Protein AF-A0A2R6WXM0-F1 (afdb_monomer_lite)

Foldseek 3Di:
DPPPPDDDQCAQVDADPVRHGDDDVSVVVVVVVVVCVCPPPVPPDPDPDDPDPDDDPDPPPDVPPPVVVVVVVVVVVVVVVVPD

InterPro domains:
  IPR036854 Photosystem II protein D1/D2 superfamily [SSF81483] (1-51)
  IPR055266 Photosystem II protein D1/D2 [PTHR33149] (1-54)

Structure (mmCIF, N/CA/C/O backbone):
data_AF-A0A2R6WXM0-F1
#
_entry.id   AF-A0A2R6WXM0-F1
#
loop_
_atom_site.group_PDB
_atom_site.id
_atom_site.type_symbol
_atom_site.label_atom_id
_atom_site.label_alt_id
_atom_site.label_comp_id
_atom_site.label_asym_id
_atom_site.label_entity_id
_atom_site.label_seq_id
_atom_site.pdbx_PD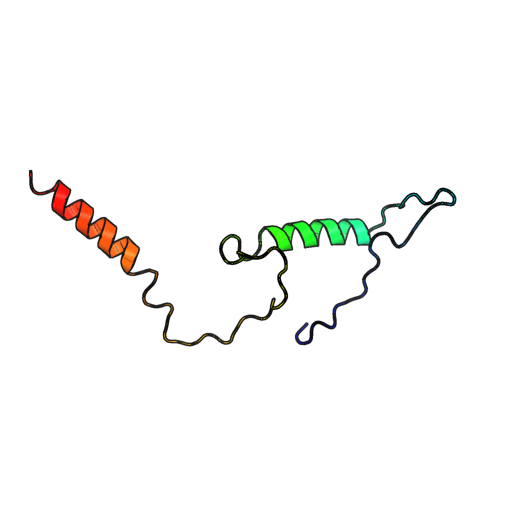B_ins_code
_atom_site.Cartn_x
_atom_site.Cartn_y
_atom_site.Cartn_z
_atom_site.occupancy
_atom_site.B_iso_or_equiv
_atom_site.auth_seq_id
_atom_site.auth_comp_id
_atom_site.auth_asym_id
_atom_site.auth_atom_id
_atom_site.pdbx_PDB_model_num
ATOM 1 N N . MET A 1 1 ? 5.122 -13.765 -6.507 1.00 76.44 1 MET A N 1
ATOM 2 C CA . MET A 1 1 ? 4.155 -14.889 -6.580 1.00 76.44 1 MET A CA 1
ATOM 3 C C . MET A 1 1 ? 3.714 -15.017 -8.031 1.00 76.44 1 MET A C 1
ATOM 5 O O . MET A 1 1 ? 3.532 -13.988 -8.657 1.00 76.44 1 MET A O 1
ATOM 9 N N . ALA A 1 2 ? 3.616 -16.226 -8.594 1.00 74.88 2 ALA A N 1
ATOM 10 C CA . ALA A 1 2 ? 3.537 -16.405 -10.055 1.00 74.88 2 ALA A CA 1
ATOM 11 C C . ALA A 1 2 ? 2.134 -16.226 -10.672 1.00 74.88 2 ALA A C 1
ATOM 13 O O . ALA A 1 2 ? 2.023 -15.962 -11.861 1.00 74.88 2 ALA A O 1
ATOM 14 N N . PHE A 1 3 ? 1.064 -16.359 -9.881 1.00 90.75 3 PHE A N 1
ATOM 15 C CA . PHE A 1 3 ? -0.322 -16.382 -10.381 1.00 90.75 3 PHE A CA 1
ATOM 16 C C . PHE A 1 3 ? -1.176 -15.226 -9.849 1.00 90.75 3 PHE A C 1
ATOM 18 O O . PHE A 1 3 ? -2.374 -15.392 -9.648 1.00 90.75 3 PHE A O 1
ATOM 25 N N . ASN A 1 4 ? -0.555 -14.084 -9.537 1.00 84.56 4 ASN A N 1
ATOM 26 C CA . ASN A 1 4 ? -1.217 -12.930 -8.909 1.00 84.56 4 ASN A CA 1
ATOM 27 C C . ASN A 1 4 ? -2.015 -13.272 -7.624 1.00 84.56 4 ASN A C 1
ATOM 29 O O . ASN A 1 4 ? -2.924 -12.558 -7.209 1.00 84.56 4 ASN A O 1
ATOM 33 N N . LEU A 1 5 ? -1.670 -14.388 -6.979 1.00 91.06 5 LEU A N 1
ATOM 34 C CA . LEU A 1 5 ? -2.130 -14.744 -5.645 1.00 91.06 5 LEU A CA 1
ATOM 35 C C . LEU A 1 5 ? -1.132 -14.153 -4.669 1.00 91.06 5 LEU A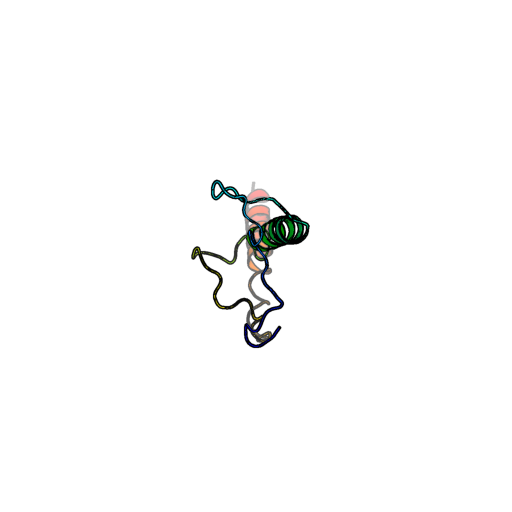 C 1
ATOM 37 O O . LEU A 1 5 ? -0.075 -14.740 -4.439 1.00 91.06 5 LEU A O 1
ATOM 41 N N . ASN A 1 6 ? -1.450 -12.955 -4.191 1.00 91.19 6 ASN A N 1
ATOM 42 C CA . ASN A 1 6 ? -0.563 -12.176 -3.345 1.00 91.19 6 ASN A CA 1
ATOM 43 C C . ASN A 1 6 ? -0.774 -12.473 -1.851 1.00 91.19 6 ASN A C 1
ATOM 45 O O . ASN A 1 6 ? -1.702 -13.186 -1.467 1.00 91.19 6 ASN A O 1
ATOM 49 N N . GLY A 1 7 ? 0.110 -11.940 -1.003 1.00 92.31 7 GLY A N 1
ATOM 50 C CA . GLY A 1 7 ? -0.049 -11.999 0.450 1.00 92.31 7 GLY A CA 1
ATOM 51 C C . GLY A 1 7 ? -1.256 -11.190 0.936 1.00 92.31 7 GLY A C 1
ATOM 52 O O . GLY A 1 7 ? -1.914 -10.494 0.162 1.00 92.31 7 GLY A O 1
ATOM 53 N N . PHE A 1 8 ? -1.541 -11.268 2.236 1.00 96.75 8 PHE A N 1
ATOM 54 C CA . PHE A 1 8 ? -2.660 -10.538 2.830 1.00 96.75 8 PHE A CA 1
ATOM 55 C C . PHE A 1 8 ? -2.568 -9.028 2.586 1.00 96.75 8 PHE A C 1
ATOM 57 O O . PHE A 1 8 ? -1.496 -8.431 2.690 1.00 96.75 8 PHE A O 1
ATOM 64 N N . ASN A 1 9 ? -3.720 -8.415 2.323 1.00 95.62 9 ASN A N 1
ATOM 65 C CA . ASN A 1 9 ? -3.864 -6.977 2.166 1.00 95.62 9 ASN A CA 1
ATOM 66 C C . ASN A 1 9 ? -4.698 -6.432 3.329 1.00 95.62 9 ASN A C 1
ATOM 68 O O . ASN A 1 9 ? -5.884 -6.737 3.433 1.00 95.62 9 ASN A O 1
ATOM 72 N N . PHE A 1 10 ? -4.059 -5.638 4.188 1.00 98.06 10 PHE A N 1
ATOM 73 C CA . PHE A 1 10 ? -4.697 -4.973 5.326 1.00 98.06 10 PHE A CA 1
ATOM 74 C C . PHE A 1 10 ? -4.632 -3.442 5.221 1.00 98.06 10 PHE A C 1
ATOM 76 O O . PHE A 1 10 ? -4.663 -2.739 6.232 1.00 98.06 10 PHE A O 1
ATOM 83 N N . ASN A 1 11 ? -4.529 -2.908 4.002 1.00 97.31 11 ASN A N 1
ATOM 84 C CA . ASN A 1 11 ? -4.508 -1.467 3.773 1.00 97.31 11 ASN A CA 1
ATOM 85 C C . ASN A 1 11 ? -5.791 -0.837 4.328 1.00 97.31 11 ASN A C 1
ATOM 87 O O . ASN A 1 11 ? -6.891 -1.279 3.997 1.00 97.31 11 ASN A O 1
ATOM 91 N N . GLN A 1 12 ? -5.648 0.181 5.179 1.00 97.62 12 GLN A N 1
ATOM 92 C CA . GLN A 1 12 ? -6.751 0.921 5.801 1.00 97.62 12 GLN A CA 1
ATOM 93 C C . GLN A 1 12 ? -7.755 0.040 6.567 1.00 97.62 12 GLN A C 1
ATOM 95 O O . GLN A 1 12 ? -8.930 0.378 6.687 1.00 97.62 12 GLN A O 1
ATOM 100 N N . SER A 1 13 ? -7.314 -1.107 7.092 1.00 98.12 13 SER A N 1
ATOM 101 C CA . SER A 1 13 ? -8.219 -2.086 7.716 1.00 98.12 13 SER A CA 1
ATOM 102 C C . SER A 1 13 ? -8.719 -1.707 9.115 1.00 98.12 13 SER A C 1
ATOM 104 O O . SER A 1 13 ? -9.567 -2.408 9.662 1.00 98.12 13 SER A O 1
ATOM 106 N N . VAL A 1 14 ? -8.221 -0.617 9.707 1.00 98.00 14 VAL A N 1
ATOM 107 C CA . VAL A 1 14 ? -8.672 -0.107 11.010 1.00 98.00 14 VAL A CA 1
ATOM 108 C C . VAL A 1 14 ? -9.246 1.293 10.826 1.00 98.00 14 VAL A C 1
ATOM 110 O O . VAL A 1 14 ? -8.587 2.182 10.289 1.00 98.00 14 VAL A O 1
ATOM 113 N N . VAL A 1 15 ? -10.479 1.486 11.291 1.00 98.19 15 VAL A N 1
ATOM 114 C CA . VAL A 1 15 ? -11.250 2.723 11.128 1.00 98.19 15 VAL A CA 1
ATOM 115 C C . VAL A 1 15 ? -11.894 3.087 12.468 1.00 98.19 15 VAL A C 1
ATOM 117 O O . VAL A 1 15 ? -12.318 2.201 13.211 1.00 98.19 15 VAL A O 1
ATOM 120 N N . ASP A 1 16 ? -11.941 4.377 12.801 1.00 97.50 16 ASP A N 1
ATOM 121 C CA . ASP A 1 16 ? -12.638 4.866 13.994 1.00 97.50 16 ASP A CA 1
ATOM 122 C C . ASP A 1 16 ? -14.169 4.938 13.804 1.00 97.50 16 ASP A C 1
ATOM 124 O O . ASP A 1 16 ? -14.713 4.690 12.727 1.00 97.50 16 ASP A O 1
ATOM 128 N N . SER A 1 17 ? -14.899 5.310 14.857 1.00 97.62 17 SER A N 1
ATOM 129 C CA . SER A 1 17 ? -16.361 5.464 14.797 1.00 97.62 17 SER A CA 1
ATOM 130 C C . SER A 1 17 ? -16.839 6.611 13.895 1.00 97.62 17 SER A C 1
ATOM 132 O O . SER A 1 17 ? -18.030 6.695 13.602 1.00 97.62 17 SER A O 1
ATOM 134 N N . GLN A 1 18 ? -15.938 7.494 13.454 1.00 98.38 18 GLN A N 1
ATOM 135 C CA . GLN A 1 18 ? -16.216 8.593 12.529 1.00 98.38 18 GLN A CA 1
ATOM 136 C C . GLN A 1 18 ? -15.875 8.234 11.075 1.00 98.38 18 GLN A C 1
ATOM 138 O O . GLN A 1 18 ? -16.042 9.075 10.191 1.00 98.38 18 GLN A O 1
ATOM 143 N N . GLY A 1 19 ? -15.394 7.016 10.809 1.00 97.69 19 GLY A N 1
ATOM 144 C CA . GLY A 1 19 ? -15.002 6.588 9.470 1.00 97.69 19 GLY A CA 1
ATOM 145 C C . GLY A 1 19 ? -13.586 7.009 9.065 1.00 97.69 19 GLY A C 1
ATOM 146 O O . GLY A 1 19 ? -13.245 6.920 7.887 1.00 97.69 19 GLY A O 1
ATOM 147 N N . ARG A 1 20 ? -12.747 7.483 9.994 1.00 98.38 20 ARG A N 1
ATOM 148 C CA . ARG A 1 20 ? -11.362 7.872 9.695 1.00 98.38 20 ARG A CA 1
ATOM 149 C C . ARG A 1 20 ? -10.431 6.678 9.822 1.00 98.38 20 ARG A C 1
ATOM 151 O O . ARG A 1 20 ? -10.474 5.944 10.806 1.00 98.38 20 ARG A O 1
ATOM 158 N N . VAL A 1 21 ? -9.548 6.526 8.842 1.00 97.81 21 VAL A N 1
ATOM 159 C CA . VAL A 1 21 ? -8.521 5.482 8.844 1.00 97.81 21 VAL A CA 1
ATOM 160 C C . VAL A 1 21 ? -7.515 5.732 9.966 1.00 97.81 21 VAL A C 1
ATOM 162 O O . VAL A 1 21 ? -6.952 6.823 10.080 1.00 97.81 21 VAL A O 1
ATOM 165 N N . ILE A 1 22 ? -7.247 4.697 10.757 1.00 98.00 22 ILE A N 1
ATOM 166 C CA . ILE A 1 22 ? -6.156 4.667 11.729 1.00 98.00 22 ILE A CA 1
ATOM 167 C C . ILE A 1 22 ? -5.000 3.896 11.091 1.00 98.00 22 ILE A C 1
ATOM 169 O O . ILE A 1 22 ? -5.097 2.691 10.874 1.00 98.00 22 ILE A O 1
ATOM 173 N N . ASN A 1 23 ? -3.900 4.593 10.793 1.00 97.62 23 ASN A N 1
ATOM 174 C CA . ASN A 1 23 ? -2.734 3.970 10.166 1.00 97.62 23 ASN A CA 1
ATOM 175 C C . ASN A 1 23 ? -2.120 2.893 11.070 1.00 97.62 23 ASN A C 1
ATOM 177 O O . ASN A 1 23 ? -1.854 3.120 12.252 1.00 97.62 23 ASN A O 1
ATOM 181 N N . THR A 1 24 ? -1.820 1.751 10.468 1.00 98.12 24 THR A N 1
ATOM 182 C CA . THR A 1 24 ? -1.154 0.603 11.080 1.00 98.12 24 THR A CA 1
ATOM 183 C C . THR A 1 24 ? 0.219 0.373 10.446 1.00 98.12 24 THR A C 1
ATOM 185 O O . THR A 1 24 ? 0.618 1.054 9.499 1.00 98.12 24 THR A O 1
ATOM 188 N N . TRP A 1 25 ? 0.949 -0.639 10.922 1.00 98.44 25 TRP A N 1
ATOM 189 C CA . TRP A 1 25 ? 2.173 -1.096 10.258 1.00 98.44 25 TRP A CA 1
ATOM 190 C C . TRP A 1 25 ? 1.936 -1.588 8.822 1.00 98.44 25 TRP A C 1
ATOM 192 O O . TRP A 1 25 ? 2.824 -1.425 7.986 1.00 98.44 25 TRP A O 1
ATOM 202 N N . ALA A 1 26 ? 0.746 -2.115 8.505 1.00 97.69 26 ALA A N 1
ATOM 203 C CA . ALA A 1 26 ? 0.407 -2.526 7.142 1.00 97.69 26 ALA A CA 1
ATOM 204 C C . ALA A 1 26 ? 0.398 -1.325 6.180 1.00 97.69 26 ALA A C 1
ATOM 206 O O . ALA A 1 26 ? 0.938 -1.411 5.080 1.00 97.69 26 ALA A O 1
ATOM 207 N N . ASP A 1 27 ? -0.099 -0.169 6.628 1.00 97.94 27 ASP A N 1
ATOM 208 C CA . ASP A 1 27 ? -0.114 1.058 5.826 1.00 97.94 27 ASP A CA 1
ATOM 209 C C . ASP A 1 27 ? 1.299 1.632 5.613 1.00 97.94 27 ASP A C 1
ATOM 211 O O . ASP A 1 27 ? 1.585 2.234 4.576 1.00 9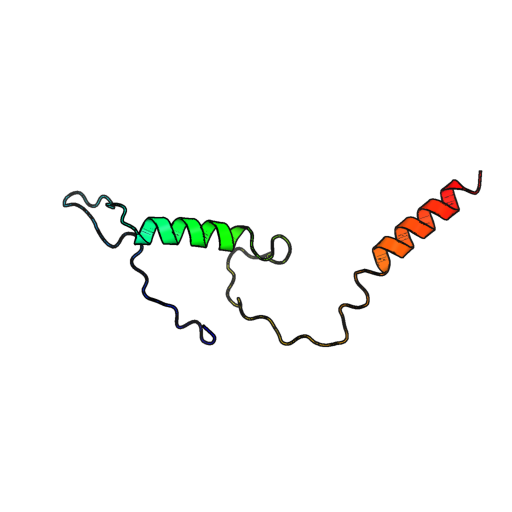7.94 27 ASP A O 1
ATOM 215 N N . ILE A 1 28 ? 2.226 1.416 6.559 1.00 97.75 28 ILE A N 1
ATOM 216 C CA . ILE A 1 28 ? 3.650 1.748 6.368 1.00 97.75 28 ILE A CA 1
ATOM 217 C C . ILE A 1 28 ? 4.255 0.886 5.258 1.00 97.75 28 ILE A C 1
ATOM 219 O O . ILE A 1 28 ? 4.907 1.416 4.359 1.00 97.75 28 ILE A O 1
ATOM 223 N N . ILE A 1 29 ? 4.012 -0.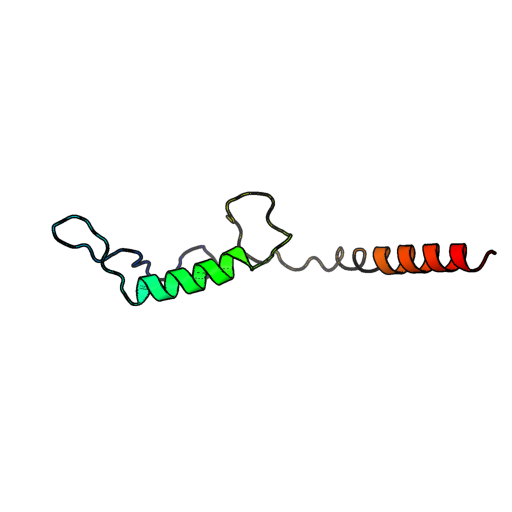425 5.309 1.00 97.56 29 ILE A N 1
ATOM 224 C CA . ILE A 1 29 ? 4.494 -1.379 4.304 1.00 97.56 29 ILE A CA 1
ATOM 225 C C . ILE A 1 29 ? 3.912 -1.036 2.930 1.00 97.56 29 ILE A C 1
ATOM 227 O O . ILE A 1 29 ? 4.646 -1.008 1.947 1.00 97.56 29 ILE A O 1
ATOM 231 N N . ASN A 1 30 ? 2.630 -0.672 2.858 1.00 97.12 30 ASN A N 1
ATOM 232 C CA . ASN A 1 30 ? 2.002 -0.248 1.612 1.00 97.12 30 ASN A CA 1
ATOM 233 C C . ASN A 1 30 ? 2.680 0.985 0.995 1.00 97.12 30 ASN A C 1
ATOM 235 O O . ASN A 1 30 ? 2.890 1.034 -0.211 1.00 97.12 30 ASN A O 1
ATOM 239 N N . ARG A 1 31 ? 3.093 1.967 1.809 1.00 97.81 31 ARG A N 1
ATOM 240 C CA . ARG A 1 31 ? 3.840 3.137 1.311 1.00 97.81 31 ARG A CA 1
ATOM 241 C C . ARG A 1 31 ? 5.216 2.771 0.759 1.00 97.81 31 ARG A C 1
ATOM 243 O O . ARG A 1 31 ? 5.623 3.339 -0.251 1.00 97.81 31 ARG A O 1
ATOM 250 N N . ALA A 1 32 ? 5.915 1.827 1.388 1.00 97.56 32 ALA A N 1
ATOM 251 C CA . ALA A 1 32 ? 7.172 1.310 0.853 1.00 97.56 32 ALA A CA 1
ATOM 252 C C . ALA A 1 32 ? 6.955 0.570 -0.479 1.00 97.56 32 ALA A C 1
ATOM 254 O O . ALA A 1 32 ? 7.700 0.800 -1.430 1.00 97.56 32 ALA A O 1
ATOM 255 N N . ASN A 1 33 ? 5.900 -0.247 -0.571 1.00 94.31 33 ASN A N 1
ATOM 256 C CA . ASN A 1 33 ? 5.534 -0.957 -1.799 1.00 94.31 33 ASN A CA 1
ATOM 257 C C . ASN A 1 33 ? 5.215 0.013 -2.944 1.00 94.31 33 ASN A C 1
ATOM 259 O O . ASN A 1 33 ? 5.742 -0.165 -4.036 1.00 94.31 33 ASN A O 1
ATOM 263 N N . LEU A 1 34 ? 4.455 1.082 -2.682 1.00 95.19 34 LEU A N 1
ATOM 264 C CA . LEU A 1 34 ? 4.189 2.134 -3.671 1.00 95.19 34 LEU A CA 1
ATOM 265 C C . LEU A 1 34 ? 5.481 2.791 -4.171 1.00 95.19 34 LEU A C 1
ATOM 267 O O . LEU A 1 34 ? 5.629 3.031 -5.363 1.00 95.19 34 LEU A O 1
ATOM 271 N N . GLY A 1 35 ? 6.437 3.058 -3.276 1.00 95.31 35 GLY A N 1
ATOM 272 C CA . GLY A 1 35 ? 7.738 3.607 -3.661 1.00 95.31 35 GLY A CA 1
ATOM 273 C C . GLY A 1 35 ? 8.519 2.691 -4.609 1.00 95.31 35 GLY A C 1
ATOM 274 O O . GLY A 1 35 ? 9.187 3.177 -5.518 1.00 95.31 35 GLY A O 1
ATOM 275 N N . MET A 1 36 ? 8.409 1.373 -4.424 1.00 94.75 36 MET A N 1
ATOM 276 C CA . MET A 1 36 ? 9.001 0.391 -5.334 1.00 94.75 36 MET A CA 1
ATOM 277 C C . MET A 1 36 ? 8.258 0.345 -6.668 1.00 94.75 36 MET A C 1
ATOM 279 O O . MET A 1 36 ? 8.901 0.406 -7.708 1.00 94.75 36 MET A O 1
ATOM 283 N N . GLU A 1 37 ? 6.928 0.288 -6.643 1.00 89.69 37 GLU A N 1
ATOM 284 C CA . GLU A 1 37 ? 6.078 0.204 -7.834 1.00 89.69 37 GLU A CA 1
ATOM 285 C C . GLU A 1 37 ? 6.307 1.381 -8.792 1.00 89.69 37 GLU A C 1
ATOM 287 O O . GLU A 1 37 ? 6.534 1.172 -9.978 1.00 89.69 37 GLU A O 1
ATOM 292 N N . VAL A 1 38 ? 6.348 2.617 -8.280 1.00 91.38 38 VAL A N 1
ATOM 293 C CA . VAL A 1 38 ? 6.512 3.809 -9.135 1.00 91.38 38 VAL A CA 1
ATOM 294 C C . VAL A 1 38 ? 7.918 3.962 -9.717 1.00 91.38 38 VAL A C 1
ATOM 296 O O . VAL A 1 38 ? 8.096 4.650 -10.720 1.00 91.38 38 VAL A O 1
ATOM 299 N N . MET A 1 39 ? 8.930 3.371 -9.075 1.00 95.19 39 MET A N 1
ATOM 300 C CA . MET A 1 39 ? 10.323 3.467 -9.524 1.00 95.19 39 MET A CA 1
ATOM 301 C C . MET A 1 39 ? 10.763 2.264 -10.361 1.00 95.19 39 MET A C 1
ATOM 303 O O . MET A 1 39 ? 11.700 2.388 -11.157 1.00 95.19 39 MET A O 1
ATOM 307 N N . HIS A 1 40 ? 10.130 1.106 -10.172 1.00 91.81 40 HIS A N 1
ATOM 308 C CA . HIS A 1 40 ? 10.428 -0.106 -10.920 1.00 91.81 40 HIS A CA 1
ATOM 309 C C . HIS A 1 40 ? 10.105 0.098 -12.404 1.00 91.81 40 HIS A C 1
ATOM 311 O O . HIS A 1 40 ? 9.091 0.693 -12.753 1.00 91.81 40 HIS A O 1
ATOM 317 N N . GLU A 1 41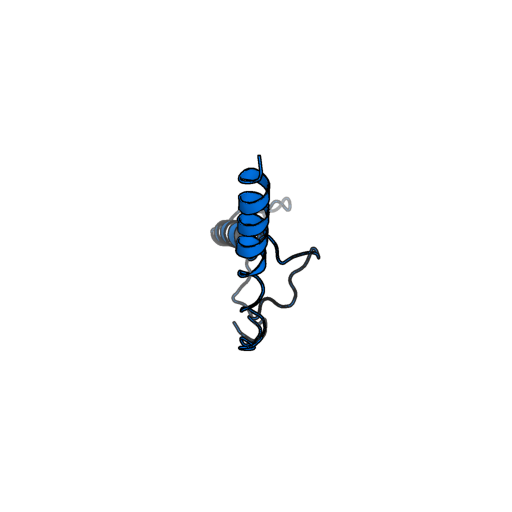 ? 11.005 -0.348 -13.289 1.00 83.00 41 GLU A N 1
ATOM 318 C CA . GLU A 1 41 ? 10.834 -0.234 -14.746 1.00 83.00 41 GLU A CA 1
ATOM 319 C C . GLU A 1 41 ? 10.410 1.175 -15.229 1.00 83.00 41 GLU A C 1
ATOM 321 O O . GLU A 1 41 ? 9.561 1.344 -16.101 1.00 83.00 41 GLU A O 1
ATOM 326 N N . ARG A 1 42 ? 11.057 2.213 -14.680 1.00 87.00 42 ARG A N 1
ATOM 327 C CA . ARG A 1 42 ? 10.771 3.653 -14.879 1.00 87.00 42 ARG A CA 1
ATOM 328 C C . ARG A 1 42 ? 10.508 4.160 -16.312 1.00 87.00 42 ARG A C 1
ATOM 330 O O . ARG A 1 42 ? 9.996 5.261 -16.461 1.00 87.00 42 ARG A O 1
ATOM 337 N N . ASN A 1 43 ? 10.891 3.409 -17.348 1.00 90.00 43 ASN A N 1
ATOM 338 C CA . ASN A 1 43 ? 10.719 3.769 -18.763 1.00 90.00 43 ASN A CA 1
ATOM 339 C C . ASN A 1 43 ? 9.930 2.715 -19.574 1.00 90.00 43 ASN A C 1
ATOM 341 O O . ASN A 1 43 ? 9.868 2.829 -20.795 1.00 90.00 43 ASN A O 1
ATOM 345 N N . ALA A 1 44 ? 9.391 1.666 -18.941 1.00 87.31 44 ALA A N 1
ATOM 346 C CA . ALA A 1 44 ? 8.675 0.581 -19.626 1.00 87.31 44 ALA A CA 1
ATOM 347 C C . ALA A 1 44 ? 7.145 0.747 -19.592 1.00 87.31 44 ALA A C 1
ATOM 349 O O . ALA A 1 44 ? 6.433 0.129 -20.384 1.00 87.31 44 ALA A O 1
ATOM 350 N N . HIS A 1 45 ? 6.637 1.604 -18.703 1.00 88.19 45 HIS A N 1
ATOM 351 C CA . HIS A 1 45 ? 5.208 1.800 -18.484 1.00 88.19 45 HIS A CA 1
ATOM 352 C C . HIS A 1 45 ? 4.669 2.998 -19.279 1.00 88.19 45 HIS A C 1
ATOM 354 O O . HIS A 1 45 ? 4.919 4.151 -18.938 1.00 88.19 45 HIS A O 1
ATOM 360 N N . ASN A 1 46 ? 3.876 2.719 -20.317 1.00 90.62 46 ASN A N 1
ATOM 361 C CA . ASN A 1 46 ? 3.149 3.736 -21.099 1.00 90.62 46 ASN A CA 1
ATOM 362 C C . ASN A 1 46 ? 1.645 3.780 -20.769 1.00 90.62 46 ASN A C 1
ATOM 364 O O . ASN A 1 46 ? 0.915 4.632 -21.275 1.00 90.62 46 ASN A O 1
ATOM 368 N N . PHE A 1 47 ? 1.183 2.848 -19.935 1.00 92.94 47 PHE A N 1
ATOM 369 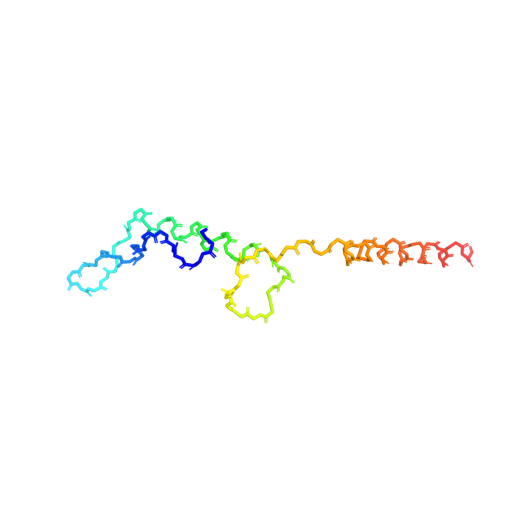C CA . PHE A 1 47 ? -0.187 2.741 -19.449 1.00 92.94 47 PHE A CA 1
ATOM 370 C C . PHE A 1 47 ? -0.185 2.798 -17.917 1.00 92.94 47 PHE A C 1
ATOM 372 O O . PHE A 1 47 ? 0.792 2.381 -17.300 1.00 92.94 47 PHE A O 1
ATOM 379 N N . PRO A 1 48 ? -1.259 3.306 -17.290 1.00 87.56 48 PRO A N 1
ATOM 380 C CA . PRO A 1 48 ? -1.274 3.605 -15.856 1.00 87.56 48 PRO A CA 1
ATOM 381 C C . PRO A 1 48 ? -1.365 2.380 -14.934 1.00 87.56 48 PRO A C 1
ATOM 383 O O . PRO A 1 48 ? -1.243 2.544 -13.726 1.00 87.56 48 PRO A O 1
ATOM 386 N N . LEU A 1 49 ? -1.631 1.184 -15.465 1.00 90.88 49 LEU A N 1
ATOM 387 C CA . LEU A 1 49 ? -1.760 -0.048 -14.686 1.00 90.88 49 LEU A CA 1
ATOM 388 C C . LEU A 1 49 ? -0.790 -1.095 -15.218 1.00 90.88 49 LEU A C 1
ATOM 390 O O . LEU A 1 49 ? -0.852 -1.440 -16.401 1.00 90.88 49 LEU A O 1
ATOM 394 N N . ASP A 1 50 ? 0.040 -1.634 -14.332 1.00 85.12 50 ASP A N 1
ATOM 395 C CA . ASP A 1 50 ? 0.797 -2.847 -14.608 1.00 85.12 50 ASP A CA 1
ATOM 396 C C . ASP A 1 50 ? -0.071 -4.076 -14.299 1.00 85.12 50 ASP A C 1
ATOM 398 O O . ASP A 1 50 ? -0.414 -4.368 -13.153 1.00 85.12 50 ASP A O 1
ATOM 402 N N . LEU A 1 51 ? -0.476 -4.780 -15.355 1.00 86.56 51 LEU A N 1
ATOM 403 C CA . LEU A 1 51 ? -1.288 -5.996 -15.275 1.00 86.56 51 LEU A CA 1
ATOM 404 C C . LEU A 1 51 ? -0.453 -7.268 -15.489 1.00 86.56 51 LEU A C 1
ATOM 406 O O . LEU A 1 51 ? -0.993 -8.372 -15.399 1.00 86.56 51 LEU A O 1
ATOM 410 N N . ALA A 1 52 ? 0.836 -7.125 -15.807 1.00 77.38 52 ALA A N 1
ATOM 411 C CA . ALA A 1 52 ? 1.699 -8.204 -16.264 1.00 77.38 52 ALA A CA 1
ATOM 412 C C . ALA A 1 52 ? 3.120 -8.065 -15.694 1.00 77.38 52 ALA A C 1
ATOM 414 O O . ALA A 1 52 ? 4.098 -8.137 -16.429 1.00 77.38 52 ALA A O 1
ATOM 415 N N . ALA A 1 53 ? 3.225 -7.977 -14.368 1.00 64.81 53 ALA A N 1
ATOM 416 C CA . ALA A 1 53 ? 4.480 -7.895 -13.612 1.00 64.81 53 ALA A CA 1
ATOM 417 C C . ALA A 1 53 ? 5.368 -9.168 -13.665 1.00 64.81 53 ALA A C 1
ATOM 419 O O . ALA A 1 53 ? 6.234 -9.369 -12.811 1.00 64.81 53 ALA A O 1
ATOM 420 N N . VAL A 1 54 ? 5.119 -10.094 -14.599 1.00 61.84 54 VAL A N 1
ATOM 421 C CA . VAL A 1 54 ? 5.927 -11.308 -14.772 1.00 61.84 54 VAL A CA 1
ATOM 422 C C . VAL A 1 54 ? 6.969 -11.045 -15.848 1.00 61.84 54 VAL A C 1
ATOM 424 O O . VAL A 1 54 ? 6.627 -10.749 -16.990 1.00 61.84 54 VAL A O 1
ATOM 427 N N . GLU A 1 55 ? 8.239 -11.222 -15.486 1.00 54.72 55 GLU A N 1
ATOM 428 C CA . GLU A 1 55 ? 9.364 -11.168 -16.416 1.00 54.72 55 GLU A CA 1
ATOM 429 C C . GLU A 1 55 ? 9.127 -12.178 -17.553 1.00 54.72 55 GLU A C 1
ATOM 431 O O . GLU A 1 55 ? 9.077 -13.395 -17.337 1.00 54.72 55 GLU A O 1
ATOM 436 N N . ALA A 1 56 ? 8.919 -11.681 -18.776 1.00 55.88 56 ALA A N 1
ATOM 437 C CA . ALA A 1 56 ? 8.837 -12.542 -19.946 1.00 55.88 56 ALA A CA 1
ATOM 438 C C . ALA A 1 56 ? 10.164 -13.313 -20.077 1.00 55.88 56 ALA A C 1
ATOM 440 O O . ALA A 1 56 ? 11.230 -12.717 -19.901 1.00 55.88 56 ALA A O 1
ATOM 441 N N . PRO A 1 57 ? 10.144 -14.623 -20.391 1.00 53.06 57 PRO A N 1
ATOM 442 C CA . PRO A 1 57 ? 11.373 -15.392 -20.529 1.00 53.06 57 PRO A CA 1
ATOM 443 C C . PRO A 1 57 ? 12.294 -14.713 -21.545 1.00 53.06 57 PRO A C 1
ATOM 445 O O . PRO A 1 57 ? 11.861 -14.359 -22.644 1.00 53.06 57 PRO A O 1
ATOM 448 N N . ALA A 1 58 ? 13.562 -14.522 -21.168 1.00 49.44 58 ALA A N 1
ATOM 449 C CA . ALA A 1 58 ? 14.547 -13.854 -22.005 1.00 49.44 58 ALA A CA 1
ATOM 450 C C . ALA A 1 58 ? 14.635 -14.536 -23.381 1.00 49.44 58 ALA A C 1
ATOM 452 O O . ALA A 1 58 ? 15.191 -15.627 -23.530 1.00 49.44 58 ALA A O 1
ATOM 453 N N . VAL A 1 59 ? 14.102 -13.884 -24.416 1.00 54.84 59 VAL A N 1
ATOM 454 C CA . VAL A 1 59 ? 14.358 -14.275 -25.802 1.00 54.84 59 VAL A CA 1
ATOM 455 C C . VAL A 1 59 ? 15.770 -13.799 -26.127 1.00 54.84 59 VAL A C 1
ATOM 457 O O . VAL A 1 59 ? 16.007 -12.609 -26.338 1.00 54.84 59 VAL A O 1
ATOM 460 N N . ASN A 1 60 ? 16.715 -14.741 -26.158 1.00 51.91 60 ASN A N 1
ATOM 461 C CA . ASN A 1 60 ? 18.149 -14.574 -26.445 1.00 51.91 60 ASN A CA 1
ATOM 462 C C . ASN A 1 60 ? 18.476 -14.034 -27.865 1.00 51.91 60 ASN A C 1
ATOM 464 O O . ASN A 1 60 ? 19.462 -14.444 -28.474 1.00 51.91 60 ASN A O 1
ATOM 468 N N . GLY A 1 61 ? 17.668 -13.127 -28.422 1.00 50.34 61 GLY A N 1
ATOM 469 C CA . GLY A 1 61 ? 17.817 -12.613 -29.786 1.00 50.34 61 GLY A CA 1
ATOM 470 C C . GLY A 1 61 ? 17.749 -11.092 -29.949 1.00 50.34 61 GLY A C 1
ATOM 471 O O . GLY A 1 61 ? 18.320 -10.587 -30.909 1.00 50.34 61 GLY A O 1
ATOM 472 N N . VAL A 1 62 ? 17.105 -10.341 -29.042 1.00 50.19 62 VAL A N 1
ATOM 473 C CA . VAL A 1 62 ? 16.728 -8.934 -29.333 1.00 50.19 62 VAL A CA 1
ATOM 474 C C . VAL A 1 62 ? 17.571 -7.892 -28.574 1.00 50.19 62 VAL A C 1
ATOM 476 O O . VAL A 1 62 ? 17.815 -6.802 -29.085 1.00 50.19 62 VAL A O 1
ATOM 479 N N . ASN A 1 63 ? 18.145 -8.236 -27.414 1.00 45.16 63 ASN A N 1
ATOM 480 C CA . ASN A 1 63 ? 18.919 -7.289 -26.588 1.00 45.16 63 ASN A CA 1
ATOM 481 C C . ASN A 1 63 ? 20.341 -6.974 -27.087 1.00 45.16 63 ASN A C 1
ATOM 483 O O . ASN A 1 63 ? 21.049 -6.193 -26.458 1.00 45.16 63 ASN A O 1
ATOM 487 N N . LYS A 1 64 ? 20.785 -7.530 -28.223 1.00 45.78 64 LYS A N 1
ATOM 488 C CA . LYS A 1 64 ? 22.097 -7.173 -28.796 1.00 45.78 64 LYS A CA 1
ATOM 489 C C . LYS A 1 64 ? 22.079 -5.911 -29.665 1.00 45.78 64 LYS A C 1
ATOM 491 O O . LYS A 1 64 ? 23.152 -5.422 -30.002 1.00 45.78 64 LYS A O 1
ATOM 496 N N . MET A 1 65 ? 20.910 -5.362 -30.011 1.00 47.28 65 MET A N 1
ATOM 497 C CA . MET A 1 65 ? 20.832 -4.181 -30.885 1.00 47.28 65 MET A CA 1
ATOM 498 C C . MET A 1 65 ? 20.743 -2.837 -30.148 1.00 47.28 65 MET A C 1
ATOM 500 O O . MET A 1 65 ? 21.243 -1.849 -30.685 1.00 47.28 65 MET A O 1
ATOM 504 N N . SER A 1 66 ? 20.216 -2.772 -28.919 1.00 50.41 66 SER A N 1
ATOM 505 C CA . SER A 1 66 ? 19.976 -1.489 -28.229 1.00 50.41 66 SER A CA 1
ATOM 506 C C . SER A 1 66 ? 21.243 -0.785 -27.724 1.00 50.41 66 SER A C 1
ATOM 508 O O . SER A 1 66 ? 21.286 0.437 -27.705 1.00 50.41 66 SER A O 1
ATOM 510 N N . HIS A 1 67 ? 22.309 -1.513 -27.373 1.00 46.38 67 HIS A N 1
ATOM 511 C CA . HIS A 1 67 ? 23.583 -0.897 -26.954 1.00 46.38 67 HIS A CA 1
ATOM 512 C C . HIS A 1 67 ? 24.510 -0.533 -28.127 1.00 46.38 67 HIS A C 1
ATOM 514 O O . HIS A 1 67 ? 25.514 0.151 -27.941 1.00 46.38 67 HIS A O 1
ATOM 520 N N . SER A 1 68 ? 24.190 -0.973 -29.348 1.00 48.91 68 SER A N 1
ATOM 521 C CA . SER A 1 68 ? 25.029 -0.720 -30.528 1.00 48.91 68 SER A CA 1
ATOM 522 C C . SER A 1 68 ? 24.722 0.612 -31.228 1.00 48.91 68 SER A C 1
ATOM 524 O O . SER A 1 68 ? 25.598 1.168 -31.891 1.00 48.91 68 SER A O 1
ATOM 526 N N . SER A 1 69 ? 23.513 1.162 -31.055 1.00 52.81 69 SER A N 1
ATOM 527 C CA . SER A 1 69 ? 23.091 2.408 -31.708 1.00 52.81 69 SER A CA 1
ATOM 528 C C . SER A 1 69 ? 23.709 3.658 -31.081 1.00 52.81 69 SER A C 1
ATOM 530 O O . SER A 1 69 ? 24.096 4.569 -31.806 1.00 52.81 69 SER A O 1
ATOM 532 N N . GLU A 1 70 ? 23.875 3.703 -29.757 1.00 55.50 70 GLU A N 1
ATOM 533 C CA . GLU A 1 70 ? 24.468 4.863 -29.070 1.00 55.50 70 GLU A CA 1
ATOM 534 C C . GLU A 1 70 ? 25.962 5.005 -29.390 1.00 55.50 70 GLU A C 1
ATOM 536 O O . GLU A 1 70 ? 26.423 6.091 -29.741 1.00 55.50 70 GLU A O 1
ATOM 541 N N . ALA A 1 71 ? 26.709 3.895 -29.388 1.00 56.44 71 ALA A N 1
ATOM 542 C CA . ALA A 1 71 ? 28.119 3.887 -29.775 1.00 56.44 71 ALA A CA 1
ATOM 543 C C . ALA A 1 71 ? 28.323 4.284 -31.251 1.00 56.44 71 ALA A C 1
ATOM 545 O O . ALA A 1 71 ? 29.273 5.002 -31.570 1.00 56.44 71 ALA A O 1
ATOM 546 N N . ALA A 1 72 ? 27.422 3.866 -32.150 1.00 59.19 72 ALA A N 1
ATOM 547 C CA . ALA A 1 72 ? 27.468 4.234 -33.565 1.00 59.19 72 ALA A CA 1
ATOM 548 C C . ALA A 1 72 ? 27.173 5.728 -33.798 1.00 59.19 72 ALA A C 1
ATOM 550 O O . ALA A 1 72 ? 27.865 6.365 -34.592 1.00 59.19 72 ALA A O 1
ATOM 551 N N . ILE A 1 73 ? 26.204 6.307 -33.078 1.00 60.50 73 ILE A N 1
ATOM 552 C CA . ILE A 1 73 ? 25.881 7.743 -33.149 1.00 60.50 73 ILE A CA 1
ATOM 553 C C . ILE A 1 73 ? 27.044 8.588 -32.608 1.00 60.50 73 ILE A C 1
ATOM 555 O O . ILE A 1 73 ? 27.451 9.561 -33.244 1.00 60.50 73 ILE A O 1
ATOM 559 N N . VAL A 1 74 ? 27.639 8.194 -31.477 1.00 62.59 74 VAL A N 1
ATOM 560 C CA . VAL A 1 74 ? 28.792 8.896 -30.887 1.00 62.59 74 VAL A CA 1
ATOM 561 C C . VAL A 1 74 ? 30.020 8.822 -31.802 1.00 62.59 74 VAL A C 1
ATOM 563 O O . VAL A 1 74 ? 30.658 9.846 -32.050 1.00 62.59 74 VAL A O 1
ATOM 566 N N . MET A 1 75 ? 30.324 7.654 -32.381 1.00 64.38 75 MET A N 1
ATOM 567 C CA . MET A 1 75 ? 31.421 7.517 -33.349 1.00 64.38 75 MET A CA 1
ATOM 568 C C . MET A 1 75 ? 31.165 8.285 -34.655 1.00 64.38 75 MET A C 1
ATOM 570 O O . MET A 1 75 ? 32.105 8.846 -35.222 1.00 64.38 75 MET A O 1
ATOM 574 N N . GLY A 1 76 ? 29.912 8.351 -35.120 1.00 62.31 76 GLY A N 1
ATOM 575 C CA . GLY A 1 76 ? 29.513 9.166 -36.269 1.00 62.31 76 GLY A CA 1
ATOM 576 C C . GLY A 1 76 ? 29.764 10.657 -36.033 1.00 62.31 76 GLY A C 1
ATOM 577 O O . GLY A 1 76 ? 30.434 11.305 -36.834 1.00 62.31 76 GLY A O 1
ATOM 578 N N . ASN A 1 77 ? 29.330 11.179 -34.884 1.00 58.00 77 ASN A N 1
ATOM 579 C CA . ASN A 1 77 ? 29.528 12.583 -34.513 1.00 58.00 77 ASN A CA 1
ATOM 580 C C . ASN A 1 77 ? 31.013 12.941 -34.317 1.00 58.00 77 ASN A C 1
ATOM 582 O O . ASN A 1 77 ? 31.447 14.034 -34.679 1.00 58.00 77 ASN A O 1
ATOM 586 N N . MET A 1 78 ? 31.822 12.008 -33.806 1.00 57.00 78 MET A N 1
ATOM 587 C CA . MET A 1 78 ? 33.259 12.211 -33.593 1.00 57.00 78 MET A CA 1
ATOM 588 C C . MET A 1 78 ? 34.074 12.217 -34.902 1.00 57.00 78 MET A C 1
ATOM 590 O O . MET A 1 78 ? 35.096 12.901 -34.987 1.00 57.00 78 MET A O 1
ATOM 594 N N . LYS A 1 79 ? 33.617 11.501 -35.944 1.00 57.72 79 LYS A N 1
ATOM 595 C CA . LYS A 1 79 ? 34.197 11.589 -37.297 1.00 57.72 79 LYS A CA 1
ATOM 596 C C . LYS A 1 79 ? 33.885 12.918 -37.983 1.00 57.72 79 LYS A C 1
ATOM 598 O O . LYS A 1 79 ? 34.759 13.449 -38.656 1.00 57.72 79 LYS A O 1
ATOM 603 N N . ILE A 1 80 ? 32.679 13.456 -37.792 1.00 59.06 80 ILE A N 1
ATOM 604 C CA . ILE A 1 80 ? 32.264 14.742 -38.381 1.00 59.06 80 ILE A CA 1
ATOM 605 C C . ILE A 1 80 ? 33.025 15.914 -37.735 1.00 59.06 80 ILE A C 1
ATOM 607 O O . ILE A 1 80 ? 33.379 16.868 -38.416 1.00 59.06 80 ILE A O 1
ATOM 611 N N . MET A 1 81 ? 33.357 15.831 -36.442 1.00 56.16 81 MET A N 1
ATOM 612 C CA . MET A 1 81 ? 34.159 16.863 -35.766 1.00 56.16 81 MET A CA 1
ATOM 613 C C . MET A 1 81 ? 35.647 16.887 -36.157 1.00 56.16 81 MET A C 1
ATOM 615 O O . MET A 1 81 ? 36.274 17.929 -36.017 1.00 56.16 81 MET A O 1
ATOM 619 N N . ASN A 1 82 ? 36.219 15.779 -36.644 1.00 55.03 82 ASN A N 1
ATOM 620 C CA . ASN A 1 82 ? 37.627 15.715 -37.076 1.00 55.03 82 ASN A CA 1
ATOM 621 C C . ASN A 1 82 ? 37.817 16.000 -38.580 1.00 55.03 82 ASN A C 1
ATOM 623 O O . ASN A 1 82 ? 38.908 15.790 -39.103 1.00 55.03 82 ASN A O 1
ATOM 627 N N . SER A 1 83 ? 36.769 16.429 -39.295 1.00 55.22 83 SER A N 1
ATOM 628 C CA . SER A 1 83 ? 36.852 16.799 -40.716 1.00 55.22 83 SER A CA 1
ATOM 629 C C . SER A 1 83 ? 36.955 18.313 -40.959 1.00 55.22 83 SER A C 1
ATOM 631 O O . SER A 1 83 ? 36.596 18.764 -42.048 1.00 55.22 83 SER A O 1
ATOM 633 N N . TYR A 1 84 ? 37.411 19.081 -39.965 1.00 51.88 84 TYR A N 1
ATOM 634 C CA . TYR A 1 84 ? 37.748 20.504 -40.077 1.00 51.88 84 TYR A CA 1
ATOM 635 C C . TYR A 1 84 ? 39.240 20.717 -39.837 1.00 51.88 84 TYR A C 1
ATOM 637 O O . TYR A 1 84 ? 39.777 20.059 -38.917 1.00 51.88 84 TYR A O 1
#

Sequence (84 aa):
MAFNLNGFNFNQSVVDSQGRVINTWADIINRANLGMEVMHERNAHNFPLDLAAVEAPAVNGVNKMSHSSEAAIVMGNMKIMNSY

Secondary structure (DSSP, 8-state):
-TTS------TT--B-TTS-B---HHHHHHHHHHHHHHHTTTTT--SS-----S-----TTSTTSHHHHHHHHHHHHHHHHT--

Radius of gyration: 23.07 Å; chains: 1; bounding box: 54×37×56 Å

pLDDT: mean 78.49, std 19.42, range [45.16, 98.44]

Organism: Marchantia polymorpha (NCBI:txid3197)